Protein AF-A0A3N4LMG2-F1 (afdb_monomer_lite)

Sequence (79 aa):
QFVQCLANPLYLNYLAQSQYFENPAFIAYLEYLEYFRQPEYTKLLTYPSYSLNALSLLKQPAFRNDIMNPHTAKIMVDD

InterPro domains:
  IPR008831 Mediator complex, subunit Med31 [PF05669] (2-77)
  IPR008831 Mediator complex, subunit Med31 [PTHR13186] (2-76)
  IPR038089 Mediator of RNA polymerase II, subunit Med31 superfamily [G3DSA:1.10.10.1340] (1-79)

Secondary structure (DSSP, 8-state):
-HHHHTT-HHHHHHHHHTTGGG-HHHHHHHHHGGGGGSHHHHTT-SSHHHHHHHHHHHHSHHHHHHTTSHHHHHHHHH-

pLDDT: mean 90.5, std 5.24, range [57.12, 94.44]

Foldseek 3Di:
DVLQCLLQLVSLLVCLLVVLLVDVVSVVVLVVCCVCVPPVNVVVHPCSVSSVVSSVQSNDPVSSVVSPDVVSSVVSVVD

Radius of gyration: 12.15 Å; chains: 1; bounding box: 31×27×28 Å

Structure (mmCIF, N/CA/C/O backbone):
data_AF-A0A3N4LMG2-F1
#
_entry.id   AF-A0A3N4LMG2-F1
#
loop_
_atom_site.group_PDB
_atom_site.id
_atom_site.type_symbol
_atom_site.label_atom_id
_atom_site.label_alt_id
_atom_site.label_comp_id
_atom_site.label_asym_id
_atom_site.label_entity_id
_atom_site.label_seq_id
_atom_site.pdbx_PDB_ins_code
_atom_site.Cartn_x
_atom_site.Cartn_y
_atom_site.Cartn_z
_atom_site.occupancy
_atom_site.B_iso_or_equiv
_atom_site.auth_seq_id
_atom_site.auth_comp_id
_atom_site.auth_asym_id
_atom_site.auth_atom_id
_atom_site.pdbx_PDB_model_num
ATOM 1 N N . GLN A 1 1 ? -3.612 -3.041 12.095 1.00 72.81 1 GLN A N 1
ATOM 2 C CA . GLN A 1 1 ? -2.165 -3.289 11.926 1.00 72.81 1 GLN A CA 1
ATOM 3 C C . GLN A 1 1 ? -1.764 -3.195 10.451 1.00 72.81 1 GLN A C 1
ATOM 5 O O . GLN A 1 1 ? -1.041 -2.266 10.149 1.00 72.81 1 GLN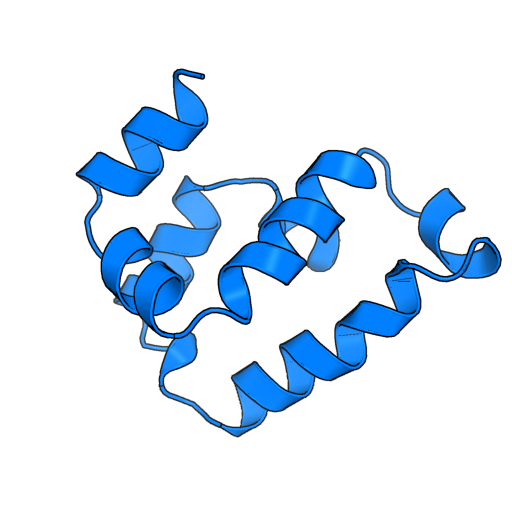 A O 1
ATOM 10 N N . PHE A 1 2 ? -2.310 -3.991 9.516 1.00 85.81 2 PHE A N 1
ATOM 11 C CA . PHE A 1 2 ? -1.939 -3.900 8.082 1.00 85.81 2 PHE A CA 1
ATOM 12 C C . PHE A 1 2 ? -2.289 -2.572 7.377 1.00 85.81 2 PHE A C 1
ATOM 14 O O . PHE A 1 2 ? -1.404 -1.946 6.811 1.00 85.81 2 PHE A O 1
ATOM 21 N N . VAL A 1 3 ? -3.546 -2.101 7.435 1.00 87.00 3 VAL A N 1
ATOM 22 C CA . VAL A 1 3 ? -3.958 -0.845 6.756 1.00 87.00 3 VAL A CA 1
ATOM 23 C C . VAL A 1 3 ? -3.101 0.350 7.161 1.00 87.00 3 VAL A C 1
ATOM 25 O O . VAL A 1 3 ? -2.789 1.193 6.333 1.00 87.00 3 VAL A O 1
ATOM 28 N N . GLN A 1 4 ? -2.666 0.395 8.418 1.00 86.06 4 GLN A N 1
ATOM 29 C CA . GLN A 1 4 ? -1.816 1.471 8.916 1.00 86.06 4 GLN A CA 1
ATOM 30 C C . GLN A 1 4 ? -0.385 1.386 8.369 1.00 86.06 4 GLN A C 1
ATOM 32 O O . GLN A 1 4 ? 0.261 2.411 8.201 1.00 86.06 4 GLN A O 1
ATOM 37 N N . CYS A 1 5 ? 0.101 0.189 8.026 1.00 90.38 5 CYS A N 1
ATOM 38 C CA . CYS A 1 5 ? 1.385 0.028 7.345 1.00 90.38 5 CYS A CA 1
ATOM 39 C C . CYS A 1 5 ? 1.359 0.588 5.917 1.00 90.38 5 CYS A C 1
ATOM 41 O O . CYS A 1 5 ? 2.412 0.967 5.415 1.00 90.38 5 CYS A O 1
ATOM 43 N N . LEU A 1 6 ? 0.183 0.703 5.280 1.00 89.81 6 LEU A N 1
ATOM 44 C CA . LEU A 1 6 ? 0.063 1.339 3.961 1.00 89.81 6 LEU A CA 1
ATOM 45 C C . LEU A 1 6 ? 0.443 2.823 3.995 1.00 89.81 6 LEU A C 1
ATOM 47 O O . LEU A 1 6 ? 0.846 3.362 2.974 1.00 89.81 6 LEU A O 1
ATOM 51 N N . ALA A 1 7 ? 0.375 3.469 5.163 1.00 88.94 7 ALA A N 1
ATOM 52 C CA . ALA A 1 7 ? 0.834 4.843 5.335 1.00 88.94 7 ALA A CA 1
ATOM 53 C C . ALA A 1 7 ? 2.360 5.003 5.184 1.00 88.94 7 ALA A C 1
ATOM 55 O O . ALA A 1 7 ? 2.826 6.131 5.088 1.00 88.94 7 ALA A O 1
ATOM 56 N N . ASN A 1 8 ? 3.140 3.914 5.190 1.00 91.62 8 ASN A N 1
ATOM 57 C CA . ASN A 1 8 ? 4.593 3.959 5.045 1.00 91.62 8 ASN A CA 1
ATOM 58 C C . ASN A 1 8 ? 5.004 3.717 3.575 1.00 91.62 8 ASN A C 1
ATOM 60 O O . ASN A 1 8 ? 4.911 2.578 3.105 1.00 91.62 8 ASN A O 1
ATOM 64 N N . PRO A 1 9 ? 5.539 4.725 2.858 1.00 91.88 9 PRO A N 1
ATOM 65 C CA . PRO A 1 9 ? 5.943 4.580 1.457 1.00 91.88 9 PRO A CA 1
ATOM 66 C C . PRO A 1 9 ? 7.036 3.527 1.225 1.00 91.88 9 PRO A C 1
ATOM 68 O O . PRO A 1 9 ? 7.031 2.856 0.194 1.00 91.88 9 PRO A O 1
ATOM 71 N N . LEU A 1 10 ? 7.943 3.316 2.188 1.00 92.69 10 LEU A N 1
ATOM 72 C CA . LEU A 1 10 ? 8.971 2.270 2.091 1.00 92.69 10 LEU A CA 1
ATOM 73 C C . LEU A 1 10 ? 8.351 0.870 2.135 1.00 92.69 10 LEU A C 1
ATOM 75 O O . LEU A 1 10 ? 8.817 -0.042 1.454 1.00 92.69 10 LEU A O 1
ATOM 79 N N . TYR A 1 11 ? 7.272 0.703 2.901 1.00 93.00 11 TYR A N 1
ATOM 80 C CA . TYR A 1 11 ? 6.524 -0.550 2.923 1.00 93.00 11 TYR A CA 1
ATOM 81 C C . TYR A 1 11 ? 5.786 -0.780 1.599 1.00 93.00 11 TYR A C 1
ATOM 83 O O . TYR A 1 11 ? 5.799 -1.893 1.076 1.00 93.00 11 TYR A O 1
ATOM 91 N N . LEU A 1 12 ? 5.209 0.272 1.009 1.00 93.12 12 LEU A N 1
ATOM 92 C CA . LEU A 1 12 ? 4.596 0.186 -0.321 1.00 93.12 12 LEU A CA 1
ATOM 93 C C . LEU A 1 12 ? 5.617 -0.186 -1.403 1.00 93.12 12 LEU A C 1
ATOM 95 O O . LEU A 1 12 ? 5.327 -1.029 -2.249 1.00 93.12 12 LEU A O 1
ATOM 99 N N . ASN A 1 13 ? 6.822 0.384 -1.345 1.00 94.44 13 ASN A N 1
ATOM 100 C CA . ASN A 1 13 ? 7.916 0.033 -2.249 1.00 94.44 13 ASN A CA 1
ATOM 101 C C . ASN A 1 13 ? 8.322 -1.439 -2.111 1.00 94.44 13 ASN A C 1
ATOM 103 O O . ASN A 1 13 ? 8.451 -2.133 -3.117 1.00 94.44 13 ASN A O 1
ATOM 107 N N . TYR A 1 14 ? 8.442 -1.941 -0.879 1.00 94.31 14 TYR A N 1
ATOM 108 C CA . TYR A 1 14 ? 8.712 -3.358 -0.626 1.00 94.31 14 TYR A CA 1
ATOM 109 C C . TYR A 1 14 ? 7.623 -4.274 -1.213 1.00 94.31 14 TYR A C 1
ATOM 111 O O . TYR A 1 14 ? 7.936 -5.285 -1.851 1.00 94.31 14 TYR A O 1
ATOM 119 N N . LEU A 1 15 ? 6.345 -3.912 -1.044 1.00 94.00 15 LEU A N 1
ATOM 120 C CA . LEU A 1 15 ? 5.225 -4.655 -1.631 1.00 94.00 15 LEU A CA 1
ATOM 121 C C . LEU A 1 15 ? 5.271 -4.642 -3.167 1.00 94.00 15 LEU A C 1
ATOM 123 O O . LEU A 1 15 ? 5.013 -5.674 -3.789 1.00 94.00 15 LEU A O 1
ATOM 127 N N . ALA A 1 16 ? 5.640 -3.511 -3.776 1.00 93.25 16 ALA A N 1
ATOM 128 C CA . ALA A 1 16 ? 5.804 -3.402 -5.225 1.00 93.25 16 ALA A CA 1
ATOM 129 C C . ALA A 1 16 ? 6.952 -4.271 -5.745 1.00 93.25 16 ALA A C 1
ATOM 131 O O . ALA A 1 16 ? 6.755 -5.036 -6.683 1.00 93.25 16 ALA A O 1
ATOM 132 N N . GLN A 1 17 ? 8.126 -4.206 -5.110 1.00 92.81 17 GLN A N 1
ATOM 133 C CA . GLN A 1 17 ? 9.289 -5.024 -5.480 1.00 92.81 17 GLN A CA 1
ATOM 134 C C . GLN A 1 17 ? 9.014 -6.524 -5.351 1.00 92.81 17 GLN A C 1
ATOM 136 O O . GLN A 1 17 ? 9.529 -7.320 -6.129 1.00 92.81 17 GLN A O 1
ATOM 141 N N . SER A 1 18 ? 8.170 -6.903 -4.393 1.00 94.12 18 SER A N 1
ATOM 142 C CA . SER A 1 18 ? 7.746 -8.288 -4.181 1.00 94.12 18 SER A CA 1
ATOM 143 C C . SER A 1 18 ? 6.568 -8.708 -5.080 1.00 94.12 18 SER A C 1
ATOM 145 O O . SER A 1 18 ? 5.967 -9.752 -4.840 1.00 94.12 18 SER A O 1
ATOM 147 N N . GLN A 1 19 ? 6.212 -7.897 -6.086 1.00 92.44 19 GLN A N 1
ATOM 148 C CA . GLN A 1 19 ? 5.173 -8.169 -7.091 1.00 92.44 19 GLN A CA 1
ATOM 149 C C . GLN A 1 19 ? 3.757 -8.390 -6.524 1.00 92.44 19 GLN A C 1
ATOM 151 O O . GLN A 1 19 ? 2.880 -8.923 -7.205 1.00 92.44 19 GLN A O 1
ATOM 156 N N . TYR A 1 20 ? 3.463 -7.920 -5.303 1.00 93.31 20 TYR A N 1
ATOM 157 C CA . TYR A 1 20 ? 2.117 -8.062 -4.727 1.00 93.31 20 TYR A CA 1
ATOM 158 C C . TYR A 1 20 ? 1.054 -7.329 -5.551 1.00 93.31 20 TYR A C 1
ATOM 160 O O . TYR A 1 20 ? -0.075 -7.798 -5.656 1.00 93.31 20 TYR A O 1
ATOM 168 N N . PHE A 1 21 ? 1.406 -6.200 -6.171 1.00 92.00 21 PHE A N 1
ATOM 169 C CA . PHE A 1 21 ? 0.476 -5.399 -6.971 1.00 92.00 21 PHE A CA 1
ATOM 170 C C . PHE A 1 21 ? 0.161 -5.982 -8.359 1.00 92.00 21 PHE A C 1
ATOM 172 O O . PHE A 1 21 ? -0.760 -5.493 -9.019 1.00 92.00 21 PHE A O 1
ATOM 179 N N . GLU A 1 22 ? 0.885 -7.021 -8.783 1.00 91.00 22 GLU A N 1
ATOM 180 C CA . GLU A 1 22 ? 0.588 -7.797 -9.994 1.00 91.00 22 GLU A CA 1
ATOM 181 C C . GLU A 1 22 ? -0.441 -8.905 -9.717 1.00 91.00 22 GLU A C 1
ATOM 183 O O . GLU A 1 22 ? -1.115 -9.380 -10.631 1.00 91.00 22 GLU A O 1
ATOM 188 N N . ASN A 1 23 ? -0.613 -9.296 -8.448 1.00 93.81 23 ASN A N 1
ATOM 189 C CA . ASN A 1 23 ? -1.564 -10.325 -8.056 1.00 93.81 23 ASN A CA 1
ATOM 190 C C . ASN A 1 23 ? -2.996 -9.752 -7.978 1.00 93.81 23 ASN A C 1
ATOM 192 O O . ASN A 1 23 ? -3.287 -8.944 -7.088 1.00 93.81 23 ASN A O 1
ATOM 196 N N . PRO A 1 24 ? -3.940 -10.205 -8.827 1.00 92.31 24 PRO A N 1
ATOM 197 C CA . PRO A 1 24 ? -5.312 -9.697 -8.822 1.00 92.31 24 PRO A CA 1
ATOM 198 C C . PRO A 1 24 ? -6.042 -9.957 -7.497 1.00 92.31 24 PRO A C 1
ATOM 200 O O . PRO A 1 24 ? -6.873 -9.145 -7.094 1.00 92.31 24 PRO A O 1
ATOM 203 N N . ALA A 1 25 ? -5.704 -11.032 -6.775 1.00 94.06 25 ALA A N 1
ATOM 204 C CA . ALA A 1 25 ? -6.277 -11.304 -5.458 1.00 94.06 25 ALA A CA 1
ATOM 205 C C . ALA A 1 25 ? -5.852 -10.250 -4.425 1.00 94.06 25 ALA A C 1
ATOM 207 O O . ALA A 1 25 ? -6.644 -9.864 -3.566 1.00 94.06 25 ALA A O 1
ATOM 208 N N . PHE A 1 26 ? -4.620 -9.745 -4.527 1.00 93.31 26 PHE A N 1
ATOM 209 C CA . PHE A 1 26 ? -4.143 -8.681 -3.652 1.00 93.31 26 PHE A CA 1
ATOM 210 C C . PHE A 1 26 ? -4.806 -7.343 -3.988 1.00 93.31 26 PHE A C 1
ATOM 212 O O . PHE A 1 26 ? -5.187 -6.609 -3.082 1.00 93.31 26 PHE A O 1
ATOM 219 N N . ILE A 1 27 ? -5.033 -7.049 -5.271 1.00 92.25 27 ILE A N 1
ATOM 220 C CA . ILE A 1 27 ? -5.792 -5.858 -5.682 1.00 92.25 27 ILE A CA 1
ATOM 221 C C . ILE A 1 27 ? -7.234 -5.912 -5.164 1.00 92.25 27 ILE A C 1
ATOM 223 O O . ILE A 1 27 ? -7.697 -4.938 -4.573 1.00 92.25 27 ILE A O 1
ATOM 227 N N . ALA A 1 28 ? -7.907 -7.059 -5.279 1.00 93.75 28 ALA A N 1
ATOM 228 C CA . ALA A 1 28 ? -9.233 -7.256 -4.690 1.00 93.75 28 ALA A CA 1
ATOM 229 C C . ALA A 1 28 ? -9.213 -7.100 -3.157 1.00 93.75 28 ALA A C 1
ATOM 231 O O . ALA A 1 28 ? -10.149 -6.564 -2.564 1.00 93.75 28 ALA A O 1
ATOM 232 N N . TYR A 1 29 ? -8.127 -7.513 -2.498 1.00 93.75 29 TYR A N 1
ATOM 233 C CA . TYR A 1 29 ? -7.953 -7.278 -1.067 1.00 93.75 29 TYR A CA 1
ATOM 234 C C . TYR A 1 29 ? -7.799 -5.786 -0.733 1.00 93.75 29 TYR A C 1
ATOM 236 O O . TYR A 1 29 ? -8.385 -5.328 0.244 1.00 93.75 29 TYR A O 1
ATOM 244 N N . LEU A 1 30 ? -7.089 -4.996 -1.546 1.00 92.25 30 LEU A N 1
ATOM 245 C CA . LEU A 1 30 ? -7.036 -3.539 -1.364 1.00 92.25 30 LEU A CA 1
ATOM 246 C C . LEU A 1 30 ? -8.424 -2.898 -1.509 1.00 92.25 30 LEU A C 1
ATOM 248 O O . LEU A 1 30 ? -8.771 -2.019 -0.725 1.00 92.25 30 LEU A O 1
ATOM 252 N N . GLU A 1 31 ? -9.240 -3.363 -2.456 1.00 91.69 31 GLU A N 1
ATOM 253 C CA . GLU A 1 31 ? -10.632 -2.913 -2.581 1.00 91.69 31 GLU A CA 1
ATOM 254 C C . GLU A 1 31 ? -11.466 -3.284 -1.358 1.00 91.69 31 GLU A C 1
ATOM 256 O O . GLU A 1 31 ? -12.234 -2.458 -0.870 1.00 91.69 31 GLU A O 1
ATOM 261 N N . TYR A 1 32 ? -11.278 -4.489 -0.816 1.00 93.56 32 TYR A N 1
ATOM 262 C CA . TYR A 1 32 ? -11.929 -4.889 0.427 1.00 93.56 32 TYR A CA 1
ATOM 263 C C . TYR A 1 32 ? -11.600 -3.910 1.560 1.00 93.56 32 TYR A C 1
ATOM 265 O O . TYR A 1 32 ? -12.506 -3.467 2.258 1.00 93.56 32 TYR A O 1
ATOM 273 N N . LEU A 1 33 ? -10.344 -3.480 1.699 1.00 93.31 33 LEU A N 1
ATOM 274 C CA . LEU A 1 33 ? -9.921 -2.556 2.760 1.00 93.31 33 LEU A CA 1
ATOM 275 C C . LEU A 1 33 ? -10.573 -1.162 2.698 1.00 93.31 33 LEU A C 1
ATOM 277 O O . LEU A 1 33 ? -10.467 -0.409 3.665 1.00 93.31 33 LEU A O 1
ATOM 281 N N . GLU A 1 34 ? -11.302 -0.816 1.636 1.00 91.25 34 GLU A N 1
ATOM 282 C CA . GLU A 1 34 ? -12.063 0.438 1.551 1.00 91.25 34 GLU A CA 1
ATOM 283 C C . GLU A 1 34 ? -13.169 0.548 2.614 1.00 91.25 34 GLU A C 1
ATOM 285 O O . GLU A 1 34 ? -13.576 1.663 2.951 1.00 91.25 34 GLU A O 1
ATOM 290 N N . TYR A 1 35 ? -13.608 -0.564 3.226 1.00 93.00 35 TYR A N 1
ATOM 291 C CA . TYR A 1 35 ? -14.555 -0.504 4.350 1.00 93.00 35 TYR A CA 1
ATOM 292 C C . TYR A 1 35 ? -14.012 0.335 5.522 1.00 93.00 35 TYR A C 1
ATOM 294 O O . TYR A 1 35 ? -14.796 0.927 6.266 1.00 93.00 35 TYR A O 1
ATOM 302 N N . PHE A 1 36 ? -12.683 0.466 5.656 1.00 92.94 36 PHE A N 1
ATOM 303 C CA . PHE A 1 36 ? -12.053 1.321 6.663 1.00 92.94 36 PHE A CA 1
ATOM 304 C C . PHE A 1 36 ? -12.355 2.814 6.496 1.00 92.94 36 PHE A C 1
ATOM 306 O O . PHE A 1 36 ? -12.044 3.575 7.407 1.00 92.94 36 PHE A O 1
ATOM 313 N N . ARG A 1 37 ? -12.954 3.247 5.376 1.00 92.00 37 ARG A N 1
ATOM 314 C CA . ARG A 1 37 ? -13.450 4.624 5.211 1.00 92.00 37 ARG A CA 1
ATOM 315 C C . ARG A 1 37 ? -14.738 4.897 5.977 1.00 92.00 37 ARG A C 1
ATOM 317 O O . ARG A 1 37 ? -15.057 6.061 6.217 1.00 92.00 37 ARG A O 1
ATOM 324 N N . GLN A 1 38 ? -15.503 3.863 6.321 1.00 93.88 38 GLN A N 1
ATOM 325 C CA . GLN A 1 38 ? -16.741 4.059 7.065 1.00 93.88 38 GLN A CA 1
ATOM 326 C C . GLN A 1 38 ? -16.397 4.530 8.487 1.00 93.88 38 GLN A C 1
ATOM 328 O O . GLN A 1 38 ? -15.481 3.981 9.106 1.00 93.88 38 GLN A O 1
ATOM 333 N N . PRO A 1 39 ? -17.131 5.511 9.043 1.00 91.69 39 PRO A N 1
ATOM 334 C CA . PRO A 1 39 ? -16.784 6.164 10.311 1.00 91.69 39 PRO A CA 1
ATOM 335 C C . PRO A 1 39 ? -16.652 5.182 11.487 1.00 91.69 39 PRO A C 1
ATOM 337 O O . PRO A 1 39 ? -15.864 5.398 12.409 1.00 91.69 39 PRO A O 1
ATOM 340 N N . GLU A 1 40 ? -17.386 4.073 11.426 1.00 94.19 40 GLU A N 1
ATOM 341 C CA . GLU A 1 40 ? -17.347 2.969 12.385 1.00 94.19 40 GLU A CA 1
ATOM 342 C C . GLU A 1 40 ? -15.977 2.280 12.462 1.00 94.19 40 GLU A C 1
ATOM 344 O O . GLU A 1 40 ? -15.575 1.849 13.543 1.00 94.19 40 GLU A O 1
ATOM 349 N N . TYR A 1 41 ? -15.234 2.228 11.355 1.00 92.88 41 TYR A N 1
ATOM 350 C CA . TYR A 1 41 ? -13.916 1.594 11.272 1.00 92.88 41 TYR A CA 1
ATOM 351 C C . TYR A 1 41 ? -12.777 2.612 11.219 1.00 92.88 41 TYR A C 1
ATOM 353 O O . TYR A 1 41 ? -11.702 2.336 11.752 1.00 92.88 41 TYR A O 1
ATOM 361 N N . THR A 1 42 ? -13.004 3.808 10.662 1.00 91.50 42 THR A N 1
ATOM 362 C CA . THR A 1 42 ? -12.000 4.885 10.601 1.00 91.50 42 THR A CA 1
ATOM 363 C C . THR A 1 42 ? -11.452 5.227 11.987 1.00 91.50 42 THR A C 1
ATOM 365 O O . THR A 1 42 ? -10.251 5.431 12.142 1.00 91.50 42 THR A O 1
ATOM 368 N N . LYS A 1 43 ? -12.309 5.213 13.020 1.00 90.19 43 LYS A N 1
ATOM 369 C CA . LYS A 1 43 ? -11.922 5.469 14.422 1.00 90.19 43 LYS A CA 1
ATOM 370 C C . LYS A 1 43 ? -10.934 4.447 15.007 1.00 90.19 43 LYS A C 1
ATOM 372 O O . LYS A 1 43 ? -10.354 4.702 16.056 1.00 90.19 43 LYS A O 1
ATOM 377 N N . LEU A 1 44 ? -10.761 3.291 14.361 1.00 90.50 44 LEU A N 1
ATOM 378 C CA . LEU A 1 44 ? -9.812 2.245 14.763 1.00 90.50 44 LEU A CA 1
ATOM 379 C C . LEU A 1 44 ? -8.406 2.471 14.177 1.00 90.50 44 LEU A C 1
ATOM 381 O O . LEU A 1 44 ? -7.473 1.732 14.502 1.00 90.50 44 LEU A O 1
ATOM 385 N N . LEU A 1 45 ? -8.246 3.448 13.281 1.00 88.88 45 LEU A N 1
ATOM 386 C CA . LEU A 1 45 ? -6.968 3.798 12.673 1.00 88.88 45 LEU A CA 1
ATOM 387 C C . LEU A 1 45 ? -6.294 4.914 13.469 1.00 88.88 45 LEU A C 1
ATOM 389 O O . LEU A 1 45 ? -6.910 5.932 13.764 1.00 88.88 45 LEU A O 1
ATOM 393 N N . THR A 1 46 ? -5.002 4.751 13.755 1.00 88.25 46 THR A N 1
ATOM 394 C CA . THR A 1 46 ? -4.198 5.793 14.409 1.00 88.25 46 THR A CA 1
ATOM 395 C C . THR A 1 46 ? -3.953 6.976 13.471 1.00 88.25 46 THR A C 1
ATOM 397 O O . THR A 1 46 ? -4.008 8.125 13.892 1.00 88.25 46 THR A O 1
ATOM 400 N N . TYR A 1 47 ? -3.751 6.692 12.180 1.00 86.62 47 TYR A N 1
ATOM 401 C CA . TYR A 1 47 ? -3.494 7.684 11.134 1.00 86.62 47 TYR A CA 1
ATOM 402 C C . TYR A 1 47 ? -4.396 7.431 9.915 1.00 86.62 47 TYR A C 1
ATOM 404 O O . TYR A 1 47 ? -3.929 6.926 8.885 1.00 86.62 47 TYR A O 1
ATOM 412 N N . PRO A 1 48 ? -5.707 7.724 10.024 1.00 87.25 48 PRO A N 1
ATOM 413 C CA . PRO A 1 48 ? -6.681 7.385 8.992 1.00 87.25 48 PRO A CA 1
ATOM 414 C C . PRO A 1 48 ? -6.383 8.084 7.666 1.00 87.25 48 PRO A C 1
ATOM 416 O O . PRO A 1 48 ? -6.372 7.423 6.635 1.00 87.25 48 PRO A O 1
ATOM 419 N N . SER A 1 49 ? -6.061 9.380 7.683 1.00 89.25 49 SER A N 1
ATOM 420 C CA . SER A 1 49 ? -5.803 10.150 6.460 1.00 89.25 49 SE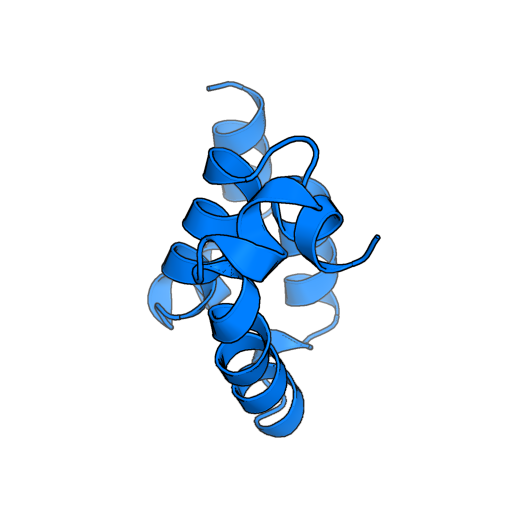R A CA 1
ATOM 421 C C . SER A 1 49 ? -4.654 9.565 5.640 1.00 89.25 49 SER A C 1
ATOM 423 O O . SER A 1 49 ? -4.836 9.282 4.463 1.00 89.25 49 SER A O 1
ATOM 425 N N . TYR A 1 50 ? -3.501 9.297 6.258 1.00 89.44 50 TYR A N 1
ATOM 426 C CA . TYR A 1 50 ? -2.340 8.740 5.555 1.00 89.44 50 TYR A CA 1
ATOM 427 C C . TYR A 1 50 ? -2.610 7.332 5.012 1.00 89.44 50 TYR A C 1
ATOM 429 O O . TYR A 1 50 ? -2.328 7.048 3.851 1.00 89.44 50 TYR A O 1
ATOM 437 N N . SER A 1 51 ? -3.227 6.472 5.827 1.00 90.81 51 SER A N 1
ATOM 438 C CA . SER A 1 51 ? -3.533 5.087 5.445 1.00 90.81 51 SER A CA 1
ATOM 439 C C . SER A 1 51 ? -4.533 5.021 4.285 1.00 90.81 51 SER A C 1
ATOM 441 O O . SER A 1 51 ? -4.348 4.264 3.333 1.00 90.81 51 SER A O 1
ATOM 443 N N . LEU A 1 52 ? -5.594 5.831 4.347 1.00 91.50 52 LEU A N 1
ATOM 444 C CA . LEU A 1 52 ? -6.651 5.857 3.335 1.00 91.50 52 LEU A CA 1
ATOM 445 C C . LEU A 1 52 ? -6.220 6.602 2.065 1.00 91.50 52 LEU A C 1
ATOM 447 O O . LEU A 1 52 ? -6.649 6.230 0.973 1.00 91.50 52 LEU A O 1
ATOM 451 N N . ASN A 1 53 ? -5.360 7.618 2.178 1.00 91.69 53 ASN A N 1
ATOM 452 C CA . ASN A 1 53 ? -4.772 8.287 1.017 1.00 91.69 53 ASN A CA 1
ATOM 453 C C . ASN A 1 53 ? -3.835 7.343 0.262 1.00 91.69 53 ASN A C 1
ATOM 455 O O . ASN A 1 53 ? -3.948 7.230 -0.956 1.00 91.69 53 ASN A O 1
ATOM 459 N N . ALA A 1 54 ? -2.980 6.605 0.976 1.00 91.81 54 ALA A N 1
ATOM 460 C CA . ALA A 1 54 ? -2.156 5.562 0.374 1.00 91.81 54 ALA A CA 1
ATOM 461 C C . ALA A 1 54 ? -3.015 4.498 -0.324 1.00 91.81 54 ALA A C 1
ATOM 463 O O . ALA A 1 54 ? -2.736 4.134 -1.464 1.00 91.81 54 ALA A O 1
ATOM 464 N N . LEU A 1 55 ? -4.110 4.061 0.310 1.00 92.75 55 LEU A N 1
ATOM 465 C CA . LEU A 1 55 ? -5.054 3.126 -0.304 1.00 92.75 55 LEU A CA 1
ATOM 466 C C . LEU A 1 55 ? -5.650 3.684 -1.610 1.00 92.75 55 LEU A C 1
ATOM 468 O O . LEU A 1 55 ? -5.682 2.972 -2.611 1.00 92.75 55 LEU A O 1
ATOM 472 N N . SER A 1 56 ? -6.040 4.965 -1.641 1.00 92.75 56 SER A N 1
ATOM 473 C CA . SER A 1 56 ? -6.506 5.634 -2.867 1.00 92.75 56 SER A CA 1
ATOM 474 C C . SER A 1 56 ? -5.450 5.629 -3.975 1.00 92.75 56 SER A C 1
ATOM 476 O O . SER A 1 56 ? -5.780 5.359 -5.131 1.00 92.75 56 SER A O 1
ATOM 478 N N . LEU A 1 57 ? -4.192 5.935 -3.637 1.00 92.94 57 LEU A N 1
ATOM 479 C CA . LEU A 1 57 ? -3.086 5.975 -4.595 1.00 92.94 57 LEU A CA 1
ATOM 480 C C . LEU A 1 57 ? -2.818 4.587 -5.183 1.00 92.94 57 LEU A C 1
ATOM 482 O O . LEU A 1 57 ? -2.701 4.450 -6.396 1.00 92.94 57 LEU A O 1
ATOM 486 N N . LEU A 1 58 ? -2.829 3.536 -4.359 1.00 92.12 58 LEU A N 1
ATOM 487 C CA . LEU A 1 58 ? -2.611 2.155 -4.807 1.00 92.12 58 LEU A CA 1
ATOM 488 C C . LEU A 1 58 ? -3.666 1.646 -5.800 1.00 92.12 58 LEU A C 1
ATOM 490 O O . LEU A 1 58 ? -3.387 0.730 -6.576 1.00 92.12 58 LEU A O 1
ATOM 494 N N . LYS A 1 59 ? -4.863 2.243 -5.840 1.00 89.50 59 LYS A N 1
ATOM 495 C CA . LYS A 1 59 ? -5.865 1.914 -6.867 1.00 89.50 59 LYS A CA 1
ATOM 496 C C . LYS A 1 59 ? -5.415 2.357 -8.257 1.00 89.50 59 LYS A C 1
ATOM 498 O O . LYS A 1 59 ? -5.762 1.709 -9.247 1.00 89.50 59 LYS A O 1
ATOM 503 N N . GLN A 1 60 ? -4.606 3.411 -8.344 1.00 93.00 60 GLN A N 1
ATOM 504 C CA . GLN A 1 60 ? -4.077 3.904 -9.608 1.00 93.00 60 GLN A CA 1
ATOM 505 C C . GLN A 1 60 ? -3.004 2.928 -10.123 1.00 93.00 60 GLN A C 1
ATOM 507 O O . GLN A 1 60 ? -1.987 2.724 -9.459 1.00 93.00 60 GLN A O 1
ATOM 512 N N . PRO A 1 61 ? -3.195 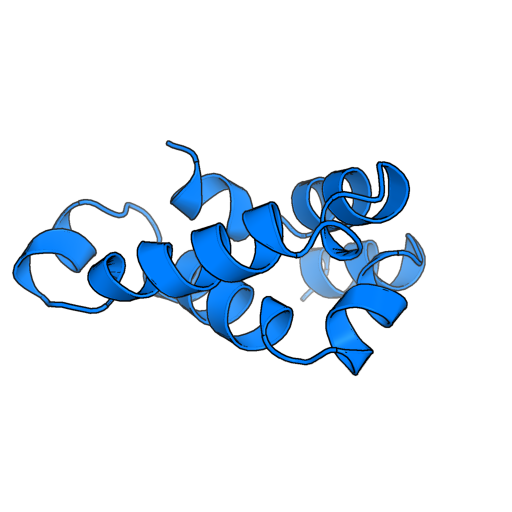2.304 -11.302 1.00 91.06 61 PRO A N 1
ATOM 513 C CA . PRO A 1 61 ? -2.200 1.389 -11.863 1.00 91.06 61 PRO A CA 1
ATOM 514 C C . PRO A 1 61 ? -0.847 2.065 -12.104 1.00 91.06 61 PRO A C 1
ATOM 516 O O . PRO A 1 61 ? 0.187 1.445 -11.889 1.00 91.06 61 PRO A O 1
ATOM 519 N N . ALA A 1 62 ? -0.858 3.343 -12.498 1.00 93.06 62 ALA A N 1
ATOM 520 C CA . ALA A 1 62 ? 0.354 4.136 -12.690 1.00 93.06 62 ALA A CA 1
ATOM 521 C C . ALA A 1 62 ? 1.176 4.220 -11.396 1.00 93.06 62 ALA A C 1
ATOM 523 O O . ALA A 1 62 ? 2.333 3.817 -11.379 1.00 93.06 62 ALA A O 1
ATOM 524 N N . PHE A 1 63 ? 0.536 4.596 -10.285 1.00 93.38 63 PHE A N 1
ATOM 525 C CA . PHE A 1 63 ? 1.206 4.704 -8.993 1.00 93.38 63 PHE A CA 1
ATOM 526 C C . PHE A 1 63 ? 1.801 3.373 -8.511 1.00 93.38 63 PHE A C 1
ATOM 528 O O . PHE A 1 6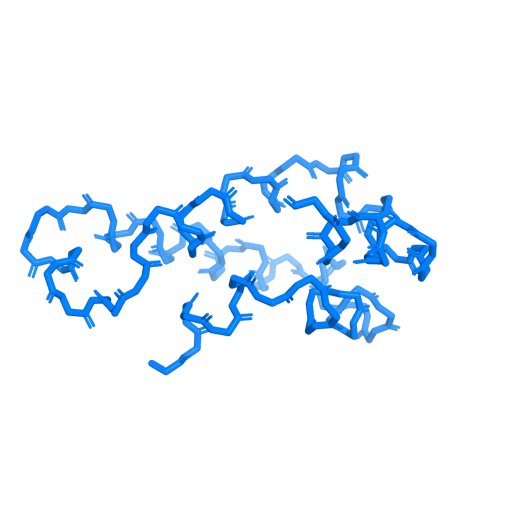3 ? 2.883 3.360 -7.932 1.00 93.38 63 PHE A O 1
ATOM 535 N N . ARG A 1 64 ? 1.138 2.237 -8.775 1.00 92.69 64 ARG A N 1
ATOM 536 C CA . ARG A 1 64 ? 1.679 0.903 -8.446 1.00 92.69 64 ARG A CA 1
ATOM 537 C C . ARG A 1 64 ? 3.004 0.613 -9.154 1.00 92.69 64 ARG A C 1
ATOM 539 O O . ARG A 1 64 ? 3.870 -0.032 -8.568 1.00 92.69 64 ARG A O 1
ATOM 546 N N . ASN A 1 65 ? 3.163 1.106 -10.379 1.00 91.81 65 ASN A N 1
ATOM 547 C CA . ASN A 1 65 ? 4.420 1.004 -11.113 1.00 91.81 65 ASN A CA 1
ATOM 548 C C . ASN A 1 65 ? 5.436 2.035 -10.603 1.00 91.81 65 ASN A C 1
ATOM 550 O O . ASN A 1 65 ? 6.596 1.696 -10.380 1.00 91.81 65 ASN A O 1
ATOM 554 N N . ASP A 1 66 ? 5.002 3.269 -10.349 1.00 92.81 66 ASP A N 1
ATOM 555 C CA . ASP A 1 66 ? 5.885 4.353 -9.906 1.00 92.81 66 ASP A CA 1
ATOM 556 C C . ASP A 1 66 ? 6.494 4.081 -8.526 1.00 92.81 66 ASP A C 1
ATOM 558 O O . ASP A 1 66 ? 7.679 4.348 -8.305 1.00 92.81 66 ASP A O 1
ATOM 562 N N . ILE A 1 67 ? 5.717 3.506 -7.601 1.00 94.19 67 ILE A N 1
ATOM 563 C CA . ILE A 1 67 ? 6.175 3.178 -6.247 1.00 94.19 67 ILE A CA 1
ATOM 564 C C . ILE A 1 67 ? 7.154 2.001 -6.227 1.00 94.19 67 ILE A C 1
ATOM 566 O O . ILE A 1 67 ? 7.810 1.796 -5.212 1.00 94.19 67 ILE A O 1
ATOM 570 N N . MET A 1 68 ? 7.313 1.251 -7.326 1.00 92.69 68 MET A N 1
ATOM 571 C CA . MET A 1 68 ? 8.383 0.254 -7.469 1.00 92.69 68 MET A CA 1
ATOM 572 C C . MET A 1 68 ? 9.767 0.923 -7.489 1.00 92.69 68 MET A C 1
ATOM 574 O O . MET A 1 68 ? 10.747 0.348 -7.002 1.00 92.69 68 MET A O 1
ATOM 578 N N . ASN A 1 69 ? 9.848 2.164 -7.983 1.00 92.56 69 ASN A N 1
ATOM 579 C CA . ASN A 1 69 ? 11.075 2.945 -7.965 1.00 92.56 69 ASN A CA 1
ATOM 580 C C . ASN A 1 69 ? 11.368 3.449 -6.534 1.00 92.56 69 ASN A C 1
ATOM 582 O O . ASN A 1 69 ? 10.575 4.210 -5.972 1.00 92.56 69 ASN A O 1
ATOM 586 N N . PRO A 1 70 ? 12.520 3.092 -5.935 1.00 88.94 70 PRO A N 1
ATOM 587 C CA . PRO A 1 70 ? 12.873 3.521 -4.582 1.00 88.94 70 PRO A CA 1
ATOM 588 C C . PRO A 1 70 ? 13.029 5.044 -4.443 1.00 88.94 70 PRO A C 1
ATOM 590 O O . PRO A 1 70 ? 12.950 5.561 -3.331 1.00 88.94 70 PRO A O 1
ATOM 593 N N . HIS A 1 71 ? 13.245 5.779 -5.540 1.00 90.25 71 HIS A N 1
ATOM 594 C CA . HIS A 1 71 ? 13.280 7.241 -5.511 1.00 90.25 71 HIS A CA 1
ATOM 595 C C . HIS A 1 71 ? 11.906 7.839 -5.177 1.00 90.25 71 HIS A C 1
ATOM 597 O O . HIS A 1 71 ? 11.823 8.719 -4.325 1.00 90.25 71 HIS A O 1
ATOM 603 N N . THR A 1 72 ? 10.832 7.301 -5.763 1.00 89.00 72 THR A N 1
ATOM 604 C CA . THR A 1 72 ? 9.445 7.716 -5.497 1.00 89.00 72 THR A CA 1
ATOM 605 C C . THR A 1 72 ? 9.100 7.571 -4.018 1.00 89.00 72 THR A C 1
ATOM 607 O O . THR A 1 72 ? 8.562 8.487 -3.406 1.00 89.00 72 THR A O 1
ATOM 610 N N . ALA A 1 73 ? 9.472 6.438 -3.417 1.00 88.69 73 ALA A N 1
ATOM 611 C CA . ALA A 1 73 ? 9.215 6.176 -2.006 1.00 88.69 73 ALA A CA 1
ATOM 612 C C . ALA A 1 73 ? 9.966 7.137 -1.074 1.00 88.69 73 ALA A C 1
ATOM 614 O O . ALA A 1 73 ? 9.419 7.515 -0.046 1.00 88.69 73 ALA A O 1
ATOM 615 N N . LYS A 1 74 ? 11.191 7.549 -1.431 1.00 88.19 7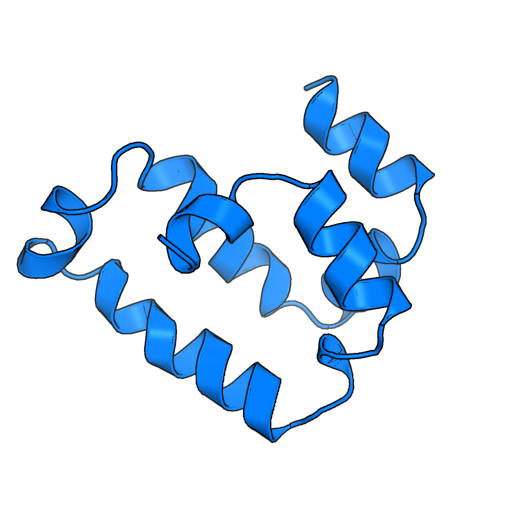4 LYS A N 1
ATOM 616 C CA . LYS A 1 74 ? 11.953 8.545 -0.661 1.00 88.19 74 LYS A CA 1
ATOM 617 C C . LYS A 1 74 ? 11.295 9.920 -0.710 1.00 88.19 74 LYS A C 1
ATOM 619 O O . LYS A 1 74 ? 11.057 10.488 0.343 1.00 88.19 74 LYS A O 1
ATOM 624 N N . ILE A 1 75 ? 10.899 10.382 -1.899 1.00 88.56 75 ILE A N 1
ATOM 625 C CA . ILE A 1 75 ? 10.192 11.665 -2.056 1.00 88.56 75 ILE A CA 1
ATOM 626 C C . ILE A 1 75 ? 8.941 11.707 -1.165 1.00 88.56 75 ILE A C 1
ATOM 628 O O . ILE A 1 75 ? 8.727 12.686 -0.471 1.00 88.56 75 ILE A O 1
ATOM 632 N N . MET A 1 76 ? 8.158 10.626 -1.115 1.00 85.38 76 MET A N 1
ATOM 633 C CA . MET A 1 76 ? 6.960 10.555 -0.265 1.00 85.38 76 MET A CA 1
ATOM 634 C C . MET A 1 76 ? 7.240 10.494 1.247 1.00 85.38 76 MET A C 1
ATOM 636 O O . MET A 1 76 ? 6.305 10.626 2.029 1.00 85.38 76 MET A O 1
ATOM 640 N N . VAL A 1 77 ? 8.473 10.189 1.664 1.00 82.38 77 VAL A N 1
ATOM 641 C CA . VAL A 1 77 ? 8.896 10.199 3.078 1.00 82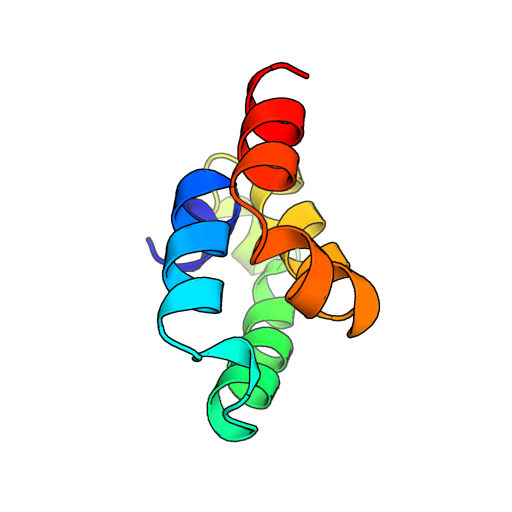.38 77 VAL A CA 1
ATOM 642 C C . VAL A 1 77 ? 9.462 11.564 3.474 1.00 82.38 77 VAL A C 1
ATOM 644 O O . VAL A 1 77 ? 9.377 11.928 4.644 1.00 82.38 77 VAL A O 1
ATOM 647 N N . ASP A 1 78 ? 10.056 12.282 2.520 1.00 75.38 78 ASP A N 1
ATOM 648 C CA . ASP A 1 78 ? 10.677 13.594 2.721 1.00 75.38 78 ASP A CA 1
ATOM 649 C C . ASP A 1 78 ? 9.665 14.770 2.660 1.00 75.38 78 ASP A C 1
ATOM 651 O O . ASP A 1 78 ? 10.037 15.891 3.012 1.00 75.38 78 ASP A O 1
ATOM 655 N N . ASP A 1 79 ? 8.416 14.521 2.234 1.00 57.12 79 ASP A N 1
ATOM 656 C CA . ASP A 1 79 ? 7.275 15.468 2.170 1.00 57.12 79 ASP A CA 1
ATOM 657 C C . ASP A 1 79 ? 6.380 15.392 3.427 1.00 57.12 79 ASP A C 1
ATOM 659 O O . ASP A 1 79 ? 6.010 16.464 3.966 1.00 57.12 79 ASP A O 1
#

Organism: NCBI:txid1051890